Protein AF-A0A955TU08-F1 (afdb_monomer_lite)

Sequence (115 aa):
MTKARTAFPHQACVYVQADKHGRPVRVGKASKGLDQRYHGGNGYAMDAAMHESGNLLFIAPVEEALCKAVEDELIWQGRRILTYNNQGKREPPLQRVEIAHSGETPLLSDFDVRV

Structure (mmCIF, N/CA/C/O backbone):
data_AF-A0A955TU08-F1
#
_entry.id   AF-A0A955TU08-F1
#
loop_
_atom_site.group_PDB
_atom_site.id
_atom_site.type_symbol
_atom_site.label_atom_id
_atom_site.label_alt_id
_atom_site.label_comp_id
_atom_site.label_asym_id
_atom_site.label_entity_id
_atom_site.label_seq_id
_atom_site.pdbx_PDB_ins_code
_atom_site.Cartn_x
_atom_site.Cartn_y
_atom_site.Cartn_z
_atom_site.occupancy
_atom_site.B_iso_or_equiv
_atom_site.auth_seq_id
_atom_site.auth_comp_id
_atom_site.auth_asym_id
_atom_site.auth_atom_id
_atom_site.pdbx_PDB_model_num
ATOM 1 N N . MET A 1 1 ? 2.958 3.467 -11.064 1.00 63.09 1 MET A N 1
ATOM 2 C CA . MET A 1 1 ? 1.637 3.760 -10.458 1.00 63.09 1 MET A CA 1
ATOM 3 C C . MET A 1 1 ? 0.599 4.214 -11.500 1.00 63.09 1 MET A C 1
ATOM 5 O O . MET A 1 1 ? -0.588 4.009 -11.284 1.00 63.09 1 MET A O 1
ATOM 9 N N . THR A 1 2 ? 1.004 4.682 -12.686 1.00 66.62 2 THR A N 1
ATOM 10 C CA . THR A 1 2 ? 0.096 5.108 -13.778 1.00 66.62 2 THR A CA 1
ATOM 11 C C . THR A 1 2 ? -0.940 4.062 -14.239 1.00 66.62 2 THR A C 1
ATOM 13 O O . THR A 1 2 ? -2.115 4.397 -14.333 1.00 66.62 2 THR A O 1
ATOM 16 N N . LYS A 1 3 ? -0.563 2.790 -14.472 1.00 70.25 3 LYS A N 1
ATOM 17 C CA . LYS A 1 3 ? -1.534 1.719 -14.819 1.00 70.25 3 LYS A CA 1
ATOM 18 C C . LYS A 1 3 ? -2.513 1.424 -13.675 1.00 70.25 3 LYS A C 1
ATOM 20 O O . LYS A 1 3 ? -3.703 1.241 -13.898 1.00 70.25 3 LYS A O 1
ATOM 25 N N . ALA A 1 4 ? -2.002 1.425 -12.446 1.00 71.31 4 ALA A N 1
ATOM 26 C CA . ALA A 1 4 ? -2.795 1.259 -11.234 1.00 71.31 4 ALA A CA 1
ATOM 27 C C . ALA A 1 4 ? -3.806 2.398 -11.039 1.00 71.31 4 ALA A C 1
ATOM 29 O O . ALA A 1 4 ? -4.942 2.137 -10.660 1.00 71.31 4 ALA A O 1
ATOM 30 N N . ARG A 1 5 ? -3.427 3.644 -11.353 1.00 72.56 5 ARG A N 1
ATOM 31 C CA . ARG A 1 5 ? -4.332 4.801 -11.329 1.00 72.56 5 ARG A CA 1
ATOM 32 C C . ARG A 1 5 ? -5.536 4.595 -12.243 1.00 72.56 5 ARG A C 1
ATOM 34 O O . ARG A 1 5 ? -6.647 4.893 -11.841 1.00 72.56 5 ARG A O 1
ATOM 41 N N . THR A 1 6 ? -5.329 4.051 -13.441 1.00 75.31 6 THR A N 1
ATOM 42 C CA . THR A 1 6 ? -6.430 3.759 -14.371 1.00 75.31 6 THR A CA 1
ATOM 43 C C . THR A 1 6 ? -7.374 2.678 -13.840 1.00 75.31 6 THR A C 1
ATOM 45 O O . THR A 1 6 ? -8.571 2.751 -14.092 1.00 75.31 6 THR A O 1
ATOM 48 N N . ALA A 1 7 ? -6.856 1.694 -13.100 1.00 76.25 7 ALA A N 1
ATOM 49 C CA . ALA A 1 7 ? -7.663 0.621 -12.519 1.00 76.25 7 ALA A CA 1
ATOM 50 C C . ALA A 1 7 ? -8.381 1.034 -11.218 1.00 76.25 7 ALA A C 1
ATOM 52 O O . ALA A 1 7 ? -9.492 0.581 -10.970 1.00 76.25 7 ALA A O 1
ATOM 53 N N . PHE A 1 8 ? -7.777 1.917 -10.413 1.00 77.69 8 PHE A N 1
ATOM 54 C CA . PHE A 1 8 ? -8.303 2.368 -9.116 1.00 77.69 8 PHE A CA 1
ATOM 55 C C . PHE A 1 8 ? -8.352 3.908 -8.995 1.00 77.69 8 PHE A C 1
ATOM 57 O O . PHE A 1 8 ? -7.791 4.469 -8.044 1.00 77.69 8 PHE A O 1
ATOM 64 N N . PRO A 1 9 ? -9.003 4.631 -9.927 1.00 81.75 9 PRO A N 1
ATOM 65 C CA . PRO A 1 9 ? -8.981 6.097 -9.931 1.00 81.75 9 PRO A CA 1
ATOM 66 C C . PRO A 1 9 ? -9.712 6.673 -8.712 1.00 81.75 9 PRO A C 1
ATOM 68 O O . PRO A 1 9 ? -9.181 7.531 -8.004 1.00 81.75 9 PRO A O 1
ATOM 71 N N . HIS A 1 10 ? -10.894 6.124 -8.412 1.00 87.38 10 HIS A N 1
ATOM 72 C CA . HIS A 1 10 ? -11.793 6.566 -7.335 1.00 87.38 10 HIS A CA 1
ATOM 73 C C . HIS A 1 10 ? -12.131 5.453 -6.334 1.00 87.38 10 HIS A C 1
ATOM 75 O O . HIS A 1 10 ? -12.960 5.638 -5.448 1.00 87.38 10 HIS A O 1
ATOM 81 N N . GLN A 1 11 ? -11.510 4.282 -6.477 1.00 89.94 11 GLN A N 1
ATOM 82 C CA . GLN A 1 11 ? -11.768 3.142 -5.609 1.00 89.94 11 GLN A CA 1
ATOM 83 C C . GLN A 1 11 ? -10.829 3.159 -4.407 1.00 89.94 11 GLN A C 1
ATOM 85 O O . GLN A 1 11 ? -9.610 3.190 -4.566 1.00 89.94 11 GLN A O 1
ATOM 90 N N . ALA A 1 12 ? -11.406 3.096 -3.210 1.00 91.38 12 ALA A N 1
ATOM 91 C CA . ALA A 1 12 ? -10.657 2.965 -1.974 1.00 91.38 12 ALA A CA 1
ATOM 92 C C . ALA A 1 12 ? -9.752 1.719 -2.002 1.00 91.38 12 ALA A C 1
ATOM 94 O O . ALA A 1 12 ? -10.181 0.616 -2.354 1.00 91.38 12 ALA A O 1
ATOM 95 N N . CYS A 1 13 ? -8.474 1.902 -1.674 1.00 91.38 13 CYS A N 1
ATOM 96 C CA . CYS A 1 13 ? -7.499 0.820 -1.740 1.00 91.38 13 CYS A CA 1
ATOM 97 C C . CYS A 1 13 ? -6.350 0.995 -0.746 1.00 91.38 13 CYS A C 1
ATOM 99 O O . CYS A 1 13 ? -6.018 2.104 -0.308 1.00 91.38 13 CYS A O 1
ATOM 101 N N . VAL A 1 14 ? -5.694 -0.122 -0.446 1.00 92.00 14 VAL A N 1
ATOM 102 C CA . VAL A 1 14 ? -4.383 -0.172 0.205 1.00 92.00 14 VAL A CA 1
ATOM 103 C C . VAL A 1 14 ? -3.378 -0.703 -0.808 1.00 92.00 14 VAL A C 1
ATOM 105 O O . VAL A 1 14 ? -3.714 -1.505 -1.677 1.00 92.00 14 VAL A O 1
ATOM 108 N N . TYR A 1 15 ? -2.146 -0.219 -0.736 1.00 90.31 15 TYR A N 1
ATOM 109 C CA . TYR A 1 15 ? -1.082 -0.620 -1.633 1.00 90.31 15 TYR A CA 1
ATOM 110 C C . TYR A 1 15 ? 0.225 -0.869 -0.890 1.00 90.31 15 TYR A C 1
ATOM 112 O O . TYR A 1 15 ? 0.551 -0.198 0.092 1.00 90.31 15 TYR A O 1
ATOM 120 N N . VAL A 1 16 ? 0.994 -1.821 -1.404 1.00 89.94 16 VAL A N 1
ATOM 121 C CA . VAL A 1 16 ? 2.339 -2.154 -0.948 1.00 89.94 16 VAL A CA 1
ATOM 122 C C . VAL A 1 16 ? 3.305 -1.838 -2.077 1.00 89.94 16 VAL A C 1
ATOM 124 O O . VAL A 1 16 ? 3.232 -2.415 -3.160 1.00 89.94 16 VAL A O 1
ATOM 127 N N . GLN A 1 17 ? 4.215 -0.908 -1.817 1.00 89.56 17 GLN A N 1
ATOM 128 C CA . GLN A 1 17 ? 5.383 -0.699 -2.654 1.00 89.56 17 GLN A CA 1
ATOM 129 C C . GLN A 1 17 ? 6.452 -1.699 -2.228 1.00 89.56 17 GLN A C 1
ATOM 131 O O . GLN A 1 17 ? 6.799 -1.775 -1.045 1.00 89.56 17 GLN A O 1
ATOM 136 N N . ALA A 1 18 ? 6.989 -2.424 -3.197 1.00 88.38 18 ALA A N 1
ATOM 137 C CA . ALA A 1 18 ? 8.061 -3.378 -3.000 1.00 88.38 18 ALA A CA 1
ATOM 138 C C . ALA A 1 18 ? 9.252 -3.056 -3.908 1.00 88.38 18 ALA A C 1
ATOM 140 O O . ALA A 1 18 ? 9.113 -2.353 -4.913 1.00 88.38 18 ALA A O 1
ATOM 141 N N . ASP A 1 19 ? 10.429 -3.553 -3.546 1.00 88.06 19 ASP A N 1
ATOM 142 C CA . ASP A 1 19 ? 11.600 -3.480 -4.413 1.00 88.06 19 ASP A CA 1
ATOM 143 C C . ASP A 1 19 ? 11.456 -4.412 -5.633 1.00 88.06 19 ASP A C 1
ATOM 145 O O . ASP A 1 19 ? 10.480 -5.156 -5.773 1.00 88.06 19 ASP A O 1
ATOM 149 N N . LYS A 1 20 ? 12.449 -4.394 -6.526 1.00 87.56 20 LYS A N 1
ATOM 150 C CA . LYS A 1 20 ? 12.506 -5.285 -7.700 1.00 87.56 20 LYS A CA 1
ATOM 151 C C . LYS A 1 20 ? 12.536 -6.786 -7.378 1.00 87.56 20 LYS A C 1
ATOM 153 O O . LYS A 1 20 ? 12.371 -7.603 -8.277 1.00 87.56 20 LYS A O 1
ATOM 158 N N . HIS A 1 21 ? 12.780 -7.155 -6.122 1.00 86.69 21 HIS A N 1
ATOM 159 C CA . HIS A 1 21 ? 12.769 -8.532 -5.633 1.00 86.69 21 HIS A CA 1
ATOM 160 C C . HIS A 1 21 ? 11.457 -8.882 -4.917 1.00 86.69 21 HIS A C 1
ATOM 162 O O . HIS A 1 21 ? 11.340 -9.973 -4.364 1.00 86.69 21 HIS A O 1
ATOM 168 N N . GLY A 1 22 ? 10.472 -7.978 -4.912 1.00 84.94 22 GLY A N 1
ATOM 169 C CA . GLY A 1 22 ? 9.186 -8.188 -4.255 1.00 84.94 22 GLY A CA 1
ATOM 170 C C . GLY A 1 22 ? 9.219 -8.005 -2.739 1.00 84.94 22 GLY A C 1
ATOM 171 O O . GLY A 1 22 ? 8.245 -8.368 -2.079 1.00 84.94 22 GLY A O 1
ATOM 172 N N . ARG A 1 23 ? 10.290 -7.430 -2.173 1.00 87.75 23 ARG A N 1
ATOM 173 C CA . ARG A 1 23 ? 10.377 -7.147 -0.734 1.00 87.75 23 ARG A CA 1
ATOM 174 C C . ARG A 1 23 ? 9.621 -5.865 -0.393 1.00 87.75 23 ARG A C 1
ATOM 176 O O . ARG A 1 23 ? 9.925 -4.825 -0.982 1.00 87.75 23 ARG A O 1
ATOM 183 N N . PRO A 1 24 ? 8.665 -5.897 0.550 1.00 89.56 24 PRO A N 1
ATOM 184 C CA . PRO A 1 24 ? 7.918 -4.713 0.959 1.00 89.56 24 PRO A CA 1
ATOM 185 C C . PRO A 1 24 ? 8.830 -3.607 1.495 1.00 89.56 24 PRO A C 1
ATOM 187 O O . PRO A 1 24 ? 9.624 -3.823 2.404 1.00 89.56 24 PRO A O 1
ATOM 190 N N . VAL A 1 25 ? 8.663 -2.393 0.975 1.00 89.31 25 VAL A N 1
ATOM 191 C CA . VAL A 1 25 ? 9.420 -1.204 1.400 1.00 89.31 25 VAL A CA 1
ATOM 192 C C . VAL A 1 25 ? 8.509 -0.211 2.119 1.00 89.31 25 VAL A C 1
ATOM 194 O O . VAL A 1 25 ? 8.911 0.442 3.088 1.00 89.31 25 VAL A O 1
ATOM 197 N N . ARG A 1 26 ? 7.262 -0.092 1.647 1.00 90.38 26 ARG A N 1
ATOM 198 C CA . ARG A 1 26 ? 6.262 0.838 2.170 1.00 90.38 26 ARG A CA 1
ATOM 199 C C . ARG A 1 26 ? 4.854 0.297 1.952 1.00 90.38 26 ARG A C 1
ATOM 201 O O . ARG A 1 26 ? 4.548 -0.260 0.907 1.00 90.38 26 ARG A O 1
ATOM 208 N N . VAL A 1 27 ? 3.981 0.584 2.906 1.00 90.88 27 VAL A N 1
ATOM 209 C CA . VAL A 1 27 ? 2.525 0.437 2.791 1.00 90.88 27 VAL A CA 1
ATOM 210 C C . VAL A 1 27 ? 1.905 1.834 2.723 1.00 90.88 27 VAL A C 1
ATOM 212 O O . VAL A 1 27 ? 2.375 2.776 3.371 1.00 90.88 27 VAL A O 1
ATOM 215 N N . GLY A 1 28 ? 0.878 1.997 1.905 1.00 90.38 28 GLY A N 1
ATOM 216 C CA . GLY A 1 28 ? 0.105 3.225 1.831 1.00 90.38 28 GLY A CA 1
ATOM 217 C C . GLY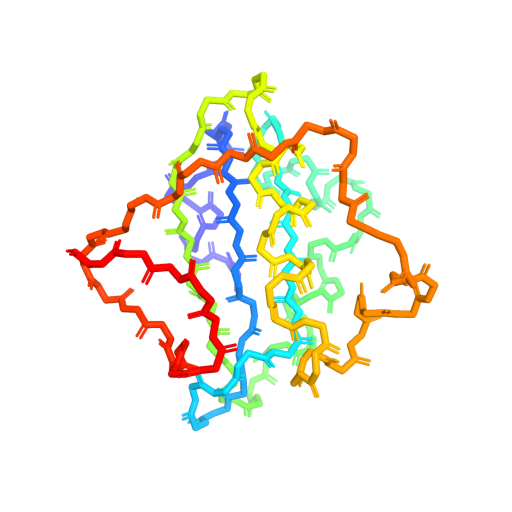 A 1 28 ? -1.365 2.935 1.583 1.00 90.38 28 GLY A C 1
ATOM 218 O O . GLY A 1 28 ? -1.712 1.901 1.024 1.00 90.38 28 GLY A O 1
ATOM 219 N N . LYS A 1 29 ? -2.232 3.877 1.941 1.00 91.62 29 LYS A N 1
ATOM 220 C CA . LYS A 1 29 ? -3.643 3.855 1.544 1.00 91.62 29 LYS A CA 1
ATOM 221 C C . LYS A 1 29 ? -4.027 5.007 0.627 1.00 91.62 29 LYS A C 1
ATOM 223 O O . LYS A 1 29 ? -3.412 6.077 0.625 1.00 91.62 29 LYS A O 1
ATOM 228 N N . ALA A 1 30 ? -5.115 4.797 -0.098 1.00 90.81 30 ALA A N 1
ATOM 229 C CA . ALA A 1 30 ? -5.829 5.812 -0.849 1.00 90.81 30 ALA A CA 1
ATOM 230 C C . ALA A 1 30 ? -7.332 5.648 -0.593 1.00 90.81 30 ALA A C 1
ATOM 232 O O . ALA A 1 30 ? -8.035 4.976 -1.336 1.00 90.81 30 ALA A O 1
ATOM 233 N N . SER A 1 31 ? -7.817 6.260 0.492 1.00 89.56 31 SER A N 1
ATOM 234 C CA . SER A 1 31 ? -9.207 6.117 0.958 1.00 89.56 31 SER A CA 1
ATOM 235 C C . SER A 1 31 ? -10.257 6.604 -0.048 1.00 89.56 31 SER A C 1
ATOM 237 O O . SER A 1 31 ? -11.377 6.127 -0.005 1.00 89.56 31 SER A O 1
ATOM 239 N N . LYS A 1 32 ? -9.897 7.507 -0.970 1.00 87.38 32 LYS A N 1
ATOM 240 C CA . LYS A 1 32 ? -10.789 8.020 -2.028 1.00 87.38 32 LYS A CA 1
ATOM 241 C C . LYS A 1 32 ? -10.309 7.662 -3.441 1.00 87.38 32 LYS A C 1
ATOM 243 O O . LYS A 1 32 ? -10.642 8.348 -4.403 1.00 87.38 32 LYS A O 1
ATOM 248 N N . GLY A 1 33 ? -9.463 6.638 -3.556 1.00 85.75 33 GLY A N 1
ATOM 249 C CA . GLY A 1 33 ? -8.806 6.269 -4.808 1.00 85.75 33 GLY A CA 1
ATOM 250 C C . GLY A 1 33 ? -7.514 7.020 -5.102 1.00 85.75 33 GLY A C 1
ATOM 251 O O . GLY A 1 33 ? -7.130 7.985 -4.427 1.00 85.75 33 GLY A O 1
ATOM 252 N N . LEU A 1 34 ? -6.783 6.501 -6.088 1.00 84.69 34 LEU A N 1
ATOM 253 C CA . LEU A 1 34 ? -5.413 6.915 -6.374 1.00 84.69 34 LEU A CA 1
ATOM 254 C C . LEU A 1 34 ? -5.329 8.312 -6.986 1.00 84.69 34 LEU A C 1
ATOM 256 O O . LEU A 1 34 ? -4.322 8.981 -6.758 1.00 84.69 34 LEU A O 1
ATOM 260 N N . ASP A 1 35 ? -6.364 8.799 -7.675 1.00 83.94 35 ASP A N 1
ATOM 261 C CA . ASP A 1 35 ? -6.354 10.138 -8.284 1.00 83.94 35 ASP A CA 1
ATOM 262 C C . ASP A 1 35 ? -6.117 11.237 -7.247 1.00 83.94 35 ASP A C 1
ATOM 264 O O . ASP A 1 35 ? -5.331 12.164 -7.468 1.00 83.94 35 ASP A O 1
ATOM 268 N N . GLN A 1 36 ? -6.687 11.084 -6.049 1.00 79.69 36 GLN A N 1
ATOM 269 C CA . GLN A 1 36 ? -6.489 12.043 -4.965 1.00 79.69 36 GLN A CA 1
ATOM 270 C C . GLN A 1 36 ? -5.012 12.173 -4.558 1.00 79.69 36 GLN A C 1
ATOM 272 O O . GLN A 1 36 ? -4.566 13.248 -4.152 1.00 79.69 36 GLN A O 1
ATOM 277 N N . ARG A 1 37 ? -4.215 11.104 -4.698 1.00 76.44 37 ARG A N 1
ATOM 278 C CA . ARG A 1 37 ? -2.776 11.138 -4.395 1.00 76.44 37 ARG A CA 1
ATOM 279 C C . ARG A 1 37 ? -2.002 11.965 -5.422 1.00 76.44 37 ARG A C 1
ATOM 281 O O . ARG A 1 37 ? -0.982 12.546 -5.056 1.00 76.44 37 ARG A O 1
ATOM 288 N N . TYR A 1 38 ? -2.477 12.063 -6.663 1.00 70.38 38 TYR A N 1
ATOM 289 C CA . TYR A 1 38 ? -1.845 12.866 -7.716 1.00 70.38 38 TYR A CA 1
ATOM 290 C C . TYR A 1 38 ? -2.176 14.355 -7.606 1.00 70.38 38 TYR A C 1
ATOM 292 O O . TYR A 1 38 ? -1.305 15.175 -7.887 1.00 70.38 38 TYR A O 1
ATOM 300 N N . HIS A 1 39 ? -3.366 14.721 -7.120 1.00 75.19 39 HIS A N 1
ATOM 301 C CA . HIS A 1 39 ? -3.730 16.130 -6.906 1.00 75.19 39 HIS A CA 1
ATOM 302 C C . HIS A 1 39 ? -2.829 16.847 -5.888 1.00 75.19 39 HIS A C 1
ATOM 304 O O . HIS A 1 39 ? -2.593 18.042 -6.014 1.00 75.19 39 HIS A O 1
ATOM 310 N N . GLY A 1 40 ? -2.286 16.119 -4.908 1.00 64.50 40 GLY A N 1
ATOM 311 C CA . GLY A 1 40 ? -1.326 16.650 -3.933 1.00 64.50 40 GLY A CA 1
ATOM 312 C C . GLY A 1 40 ? 0.149 16.450 -4.302 1.00 64.50 40 GLY A C 1
ATOM 313 O O . GLY A 1 40 ? 1.000 16.593 -3.432 1.00 64.50 40 GLY A O 1
ATOM 314 N N . GLY A 1 41 ? 0.473 16.018 -5.527 1.00 64.25 41 GLY A N 1
ATOM 315 C CA . GLY A 1 41 ? 1.856 15.782 -5.980 1.00 64.25 41 GLY A CA 1
ATOM 316 C C . GLY A 1 41 ? 2.504 14.471 -5.504 1.00 64.25 41 GLY A C 1
ATOM 317 O O . GLY A 1 41 ? 3.420 13.967 -6.151 1.00 64.25 41 GLY A O 1
ATOM 318 N N . ASN A 1 42 ? 1.996 13.852 -4.434 1.00 68.50 42 ASN A N 1
ATOM 319 C CA . ASN A 1 42 ? 2.538 12.606 -3.873 1.00 68.50 42 ASN A CA 1
ATOM 320 C C . ASN A 1 42 ? 2.503 11.419 -4.853 1.00 68.50 42 ASN A C 1
ATOM 322 O O . ASN A 1 42 ? 3.417 10.599 -4.851 1.00 68.50 42 ASN A O 1
ATOM 326 N N . GLY A 1 43 ? 1.471 11.325 -5.695 1.00 71.06 43 GLY A N 1
ATOM 327 C CA . GLY A 1 43 ? 1.370 10.302 -6.742 1.00 71.06 43 GLY A CA 1
ATOM 328 C C . GLY A 1 43 ? 2.437 10.467 -7.827 1.00 71.06 43 GLY A C 1
ATOM 329 O O . GLY A 1 43 ? 3.043 9.484 -8.243 1.00 71.06 43 GLY A O 1
ATOM 330 N N . TYR A 1 44 ? 2.742 11.710 -8.218 1.00 71.25 44 TYR A N 1
ATOM 331 C CA . TYR A 1 44 ? 3.803 12.003 -9.187 1.00 71.25 44 TYR A CA 1
ATOM 332 C C . TYR A 1 44 ? 5.194 11.701 -8.624 1.00 71.25 44 TYR A C 1
ATOM 334 O O . TYR A 1 44 ? 6.014 11.105 -9.316 1.00 71.25 44 TYR A O 1
ATOM 342 N N . ALA A 1 45 ? 5.446 12.038 -7.357 1.00 70.12 45 ALA A N 1
ATOM 343 C CA . ALA A 1 45 ? 6.699 11.691 -6.688 1.00 70.12 45 ALA A CA 1
ATOM 344 C C . ALA A 1 45 ? 6.897 10.167 -6.583 1.00 70.12 45 ALA A C 1
ATOM 346 O O . ALA A 1 45 ? 8.010 9.673 -6.755 1.00 70.12 45 ALA A O 1
ATOM 347 N N . MET A 1 46 ? 5.818 9.411 -6.346 1.00 70.75 46 MET A N 1
ATOM 348 C CA . MET A 1 46 ? 5.857 7.946 -6.359 1.00 70.75 46 MET A CA 1
ATOM 349 C C . MET A 1 46 ? 6.139 7.392 -7.755 1.00 70.75 46 MET A C 1
ATOM 351 O O . MET A 1 46 ? 7.005 6.533 -7.884 1.00 70.75 46 MET A O 1
ATOM 355 N N . ASP A 1 47 ? 5.467 7.889 -8.797 1.00 73.88 47 ASP A N 1
ATOM 356 C CA . ASP A 1 47 ? 5.753 7.475 -10.177 1.00 73.88 47 ASP A CA 1
ATOM 357 C C . ASP A 1 47 ? 7.208 7.762 -10.566 1.00 73.88 47 ASP A C 1
ATOM 359 O O . ASP A 1 47 ? 7.855 6.894 -11.142 1.00 73.88 47 ASP A O 1
ATOM 363 N N . ALA A 1 48 ? 7.750 8.922 -10.187 1.00 70.44 48 ALA A N 1
ATOM 364 C CA . ALA A 1 48 ? 9.148 9.264 -10.435 1.00 70.44 48 ALA A CA 1
ATOM 365 C C . ALA A 1 48 ? 10.116 8.312 -9.711 1.00 70.44 48 ALA A C 1
ATOM 367 O O . ALA A 1 48 ? 11.052 7.810 -10.322 1.00 70.44 48 ALA A O 1
ATOM 368 N N . ALA A 1 49 ? 9.866 7.997 -8.436 1.00 67.75 49 ALA A N 1
ATOM 369 C CA . ALA A 1 49 ? 10.675 7.036 -7.678 1.00 67.75 49 ALA A CA 1
ATOM 370 C C . ALA A 1 49 ? 10.550 5.586 -8.200 1.00 67.75 49 ALA A C 1
ATOM 372 O O . ALA A 1 49 ? 11.423 4.745 -7.973 1.00 67.75 49 ALA A O 1
ATOM 373 N N . MET A 1 50 ? 9.450 5.267 -8.885 1.00 75.81 50 MET A N 1
ATOM 374 C CA . MET A 1 50 ? 9.216 3.963 -9.507 1.00 75.81 50 MET A CA 1
ATOM 375 C C . MET A 1 50 ? 9.743 3.863 -10.944 1.00 75.81 50 MET A C 1
ATOM 377 O O . MET A 1 50 ? 9.910 2.751 -11.443 1.00 75.81 50 MET A O 1
ATOM 381 N N . HIS A 1 51 ? 9.978 4.983 -11.627 1.00 77.56 51 HIS A N 1
ATOM 382 C CA . HIS A 1 51 ? 10.398 4.982 -13.022 1.00 77.56 51 HIS A CA 1
ATOM 383 C C . HIS A 1 51 ? 11.780 4.331 -13.163 1.00 77.56 51 HIS A C 1
ATOM 385 O O . HIS A 1 51 ? 12.715 4.705 -12.462 1.00 77.56 51 HIS A O 1
ATOM 391 N 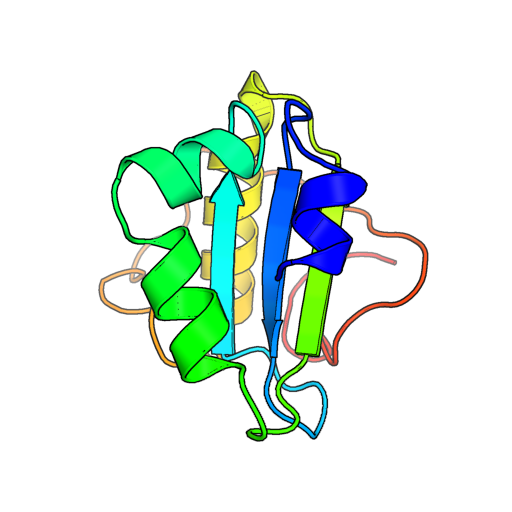N . GLU A 1 52 ? 11.874 3.306 -14.016 1.00 76.12 52 GLU A N 1
ATOM 392 C CA . GLU A 1 52 ? 13.096 2.529 -14.304 1.00 76.12 52 GLU A CA 1
ATOM 393 C C . GLU A 1 52 ? 13.780 1.843 -13.101 1.00 76.12 52 GLU A C 1
ATOM 395 O O . GLU A 1 52 ? 14.793 1.169 -13.269 1.00 76.12 52 GLU A O 1
ATOM 400 N N . SER A 1 53 ? 13.213 1.912 -11.892 1.00 77.56 53 SER A N 1
ATOM 401 C CA . SER A 1 53 ? 13.800 1.275 -10.703 1.00 77.56 53 SER A CA 1
ATOM 402 C C . SER A 1 53 ? 13.520 -0.228 -10.603 1.00 77.56 53 SER A C 1
ATOM 404 O O . SER A 1 53 ? 14.152 -0.927 -9.811 1.00 77.56 53 SER A O 1
ATOM 406 N N . GLY A 1 54 ? 12.564 -0.739 -11.389 1.00 80.81 54 GLY A N 1
ATOM 40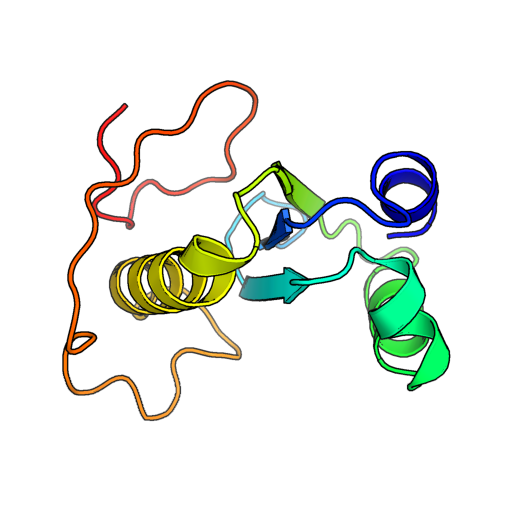7 C CA . GLY A 1 54 ? 12.083 -2.123 -11.306 1.00 80.81 54 GLY A CA 1
ATOM 408 C C . GLY A 1 54 ? 11.228 -2.406 -10.066 1.00 80.81 54 GLY A C 1
ATOM 409 O O . GLY A 1 54 ? 10.824 -3.545 -9.858 1.00 80.81 54 GLY A O 1
ATOM 410 N N . ASN A 1 55 ? 10.942 -1.387 -9.252 1.00 84.62 55 ASN A N 1
ATOM 411 C CA . ASN A 1 55 ? 10.112 -1.511 -8.060 1.00 84.62 55 ASN A CA 1
ATOM 412 C C . ASN A 1 55 ? 8.673 -1.901 -8.418 1.00 84.62 55 ASN A C 1
ATOM 414 O O . ASN A 1 55 ? 8.106 -1.447 -9.416 1.00 84.62 55 ASN A O 1
ATOM 418 N N . LEU A 1 56 ? 8.067 -2.709 -7.555 1.00 85.50 56 LEU A N 1
ATOM 419 C CA . LEU A 1 56 ? 6.734 -3.268 -7.743 1.00 85.50 56 LEU A CA 1
ATOM 420 C C . LEU A 1 56 ? 5.700 -2.510 -6.904 1.00 85.50 56 LEU A C 1
ATOM 422 O O . LEU A 1 56 ? 6.015 -1.913 -5.871 1.00 85.50 56 LEU A O 1
ATOM 426 N N . LEU A 1 57 ? 4.446 -2.536 -7.353 1.00 85.62 57 LEU A N 1
ATOM 427 C CA . LEU A 1 57 ? 3.315 -1.960 -6.632 1.00 85.62 57 LEU A CA 1
ATOM 428 C C . LEU A 1 57 ? 2.148 -2.941 -6.653 1.00 85.62 57 LEU A C 1
ATOM 430 O O . LEU A 1 57 ? 1.558 -3.183 -7.703 1.00 85.62 57 LEU A O 1
ATOM 434 N N . PHE A 1 58 ? 1.814 -3.456 -5.478 1.00 87.62 58 PHE A N 1
ATOM 435 C CA . PHE A 1 58 ? 0.680 -4.343 -5.251 1.00 87.62 58 PHE A CA 1
ATOM 436 C C . PHE A 1 58 ? -0.463 -3.523 -4.674 1.00 87.62 58 PHE A C 1
ATOM 438 O O . PHE A 1 58 ? -0.234 -2.715 -3.775 1.00 87.62 58 PHE A O 1
ATOM 445 N N . ILE A 1 59 ? -1.678 -3.695 -5.189 1.00 88.62 59 ILE A N 1
ATOM 446 C CA . ILE A 1 59 ? -2.843 -2.906 -4.779 1.00 88.62 59 ILE A CA 1
ATOM 447 C C . ILE A 1 59 ? -4.007 -3.843 -4.523 1.00 88.62 59 ILE A C 1
ATOM 449 O O . ILE A 1 59 ? -4.319 -4.680 -5.365 1.00 88.62 59 ILE A O 1
ATOM 453 N N . ALA A 1 60 ? -4.655 -3.657 -3.380 1.00 90.12 60 ALA A N 1
ATOM 454 C CA . ALA A 1 60 ? -5.864 -4.366 -3.013 1.00 90.12 60 ALA A CA 1
ATOM 455 C C . ALA A 1 60 ? -6.995 -3.356 -2.761 1.00 90.12 60 ALA A C 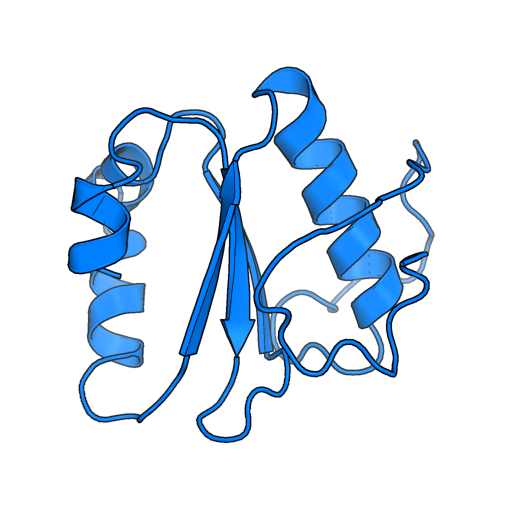1
ATOM 457 O O . ALA A 1 60 ? -6.791 -2.382 -2.021 1.00 90.12 60 ALA A O 1
ATOM 458 N N . PRO A 1 61 ? -8.184 -3.557 -3.356 1.00 90.94 61 PRO A N 1
ATOM 459 C CA . PRO A 1 61 ? -9.355 -2.773 -3.002 1.00 90.94 61 PRO A CA 1
ATOM 460 C C . PRO A 1 61 ? -9.755 -3.068 -1.554 1.00 90.94 61 PRO A C 1
ATOM 462 O O . PRO A 1 61 ? -9.725 -4.213 -1.109 1.00 90.94 61 PRO A O 1
ATOM 465 N N . VAL A 1 62 ? -10.120 -2.026 -0.814 1.00 90.31 62 VAL A N 1
ATOM 466 C CA . VAL A 1 62 ? -10.540 -2.110 0.591 1.00 90.31 62 VAL A CA 1
ATOM 467 C C . VAL A 1 62 ? -11.657 -1.097 0.792 1.00 90.31 62 VAL A C 1
ATOM 469 O O . VAL A 1 62 ? -11.594 -0.007 0.230 1.00 90.31 62 VAL A O 1
ATOM 472 N N . GLU A 1 63 ? -12.664 -1.417 1.601 1.00 90.94 63 GLU A N 1
ATOM 473 C CA . GLU A 1 63 ? -13.697 -0.443 1.966 1.00 90.94 63 GLU A CA 1
ATOM 474 C C . GLU A 1 63 ? -13.082 0.822 2.585 1.00 90.94 63 GLU A C 1
ATOM 476 O O . GLU A 1 63 ? -12.163 0.745 3.405 1.00 90.94 63 GLU A O 1
ATOM 481 N N . GLU A 1 64 ? -13.602 2.001 2.228 1.00 91.44 64 GLU A N 1
ATOM 482 C CA . GLU A 1 64 ? -13.027 3.294 2.637 1.00 91.44 64 GLU A CA 1
ATOM 483 C C . GLU A 1 64 ? -12.842 3.405 4.160 1.00 91.44 64 GLU A C 1
ATOM 485 O O . GLU A 1 64 ? -11.787 3.848 4.631 1.00 91.44 64 GLU A O 1
ATOM 490 N N . ALA A 1 65 ? -13.839 2.941 4.923 1.00 89.94 65 ALA A N 1
ATOM 491 C CA . ALA A 1 65 ? -13.828 2.943 6.384 1.00 89.94 65 ALA A CA 1
ATOM 492 C C . ALA A 1 65 ? -12.725 2.047 6.977 1.00 89.94 65 ALA A C 1
ATOM 494 O O . ALA A 1 65 ? -12.192 2.344 8.047 1.00 89.94 65 ALA A O 1
ATOM 495 N N . LEU A 1 66 ? -12.337 0.983 6.268 1.00 90.50 66 LEU A N 1
ATOM 496 C CA . LEU A 1 66 ? -11.350 0.003 6.719 1.00 90.50 66 LEU A CA 1
ATOM 497 C C . LEU A 1 66 ? -9.930 0.331 6.255 1.00 90.50 66 LEU A C 1
ATOM 499 O O . LEU A 1 66 ? -8.977 -0.149 6.864 1.00 90.50 66 LEU A O 1
ATOM 503 N N . CYS A 1 67 ? -9.748 1.187 5.241 1.00 91.00 67 CYS A N 1
ATOM 504 C CA . CYS A 1 67 ? -8.425 1.494 4.684 1.00 91.00 67 CYS A CA 1
ATOM 505 C C . CYS A 1 67 ? -7.391 1.889 5.746 1.00 91.00 67 CYS A C 1
ATOM 507 O O . CYS A 1 67 ? -6.229 1.515 5.631 1.00 91.00 67 CYS A O 1
ATOM 509 N N . LYS A 1 68 ? -7.790 2.668 6.763 1.00 90.50 68 LYS A N 1
ATOM 510 C CA . LYS A 1 68 ? -6.872 3.068 7.839 1.00 90.50 68 LYS A CA 1
ATOM 511 C C . LYS A 1 68 ? -6.506 1.889 8.740 1.00 90.50 68 LYS A C 1
ATOM 513 O O . LYS A 1 68 ? -5.327 1.714 9.018 1.00 90.50 68 LYS A O 1
ATOM 518 N N . ALA A 1 69 ? -7.490 1.102 9.171 1.00 90.56 69 ALA A N 1
ATOM 519 C CA . ALA A 1 69 ? -7.250 -0.055 10.029 1.00 90.56 69 ALA A CA 1
ATOM 520 C C . ALA A 1 69 ? -6.368 -1.098 9.324 1.00 90.56 69 ALA A C 1
ATOM 522 O O . ALA A 1 69 ? -5.402 -1.579 9.906 1.00 90.56 69 ALA A O 1
ATOM 523 N N . VAL A 1 70 ? -6.638 -1.367 8.042 1.00 91.00 70 VAL A N 1
ATOM 524 C CA . VAL A 1 70 ? -5.847 -2.289 7.215 1.00 91.00 70 VAL A CA 1
ATOM 525 C C . VAL A 1 70 ? -4.427 -1.763 6.985 1.00 91.00 70 VAL A C 1
ATOM 527 O O . VAL A 1 70 ? -3.471 -2.516 7.137 1.00 91.00 70 VAL A O 1
ATOM 530 N N . GLU A 1 71 ? -4.254 -0.475 6.659 1.00 92.62 71 GLU A N 1
ATOM 531 C CA . GLU A 1 71 ? -2.920 0.132 6.528 1.00 92.62 71 GLU A CA 1
ATOM 532 C C . GLU A 1 71 ? -2.132 0.039 7.840 1.00 92.62 71 GLU A C 1
ATOM 534 O O . GLU A 1 71 ? -0.981 -0.388 7.830 1.00 92.62 71 GLU A O 1
ATOM 539 N N . ASP A 1 72 ? -2.736 0.418 8.969 1.00 90.75 72 ASP A N 1
ATOM 540 C CA . ASP A 1 72 ? -2.062 0.394 10.267 1.00 90.75 72 ASP A CA 1
ATOM 541 C C . ASP A 1 72 ? -1.675 -1.028 10.694 1.00 90.75 72 ASP A C 1
ATOM 543 O O . ASP A 1 72 ? -0.564 -1.219 11.194 1.00 90.75 72 ASP A O 1
ATOM 547 N N . GLU A 1 73 ? -2.541 -2.018 10.464 1.00 91.00 73 GLU A N 1
ATOM 548 C CA . GLU A 1 73 ? -2.250 -3.425 10.752 1.00 91.00 73 GLU A CA 1
ATOM 549 C C . GLU A 1 73 ? -1.124 -3.959 9.857 1.00 91.00 73 G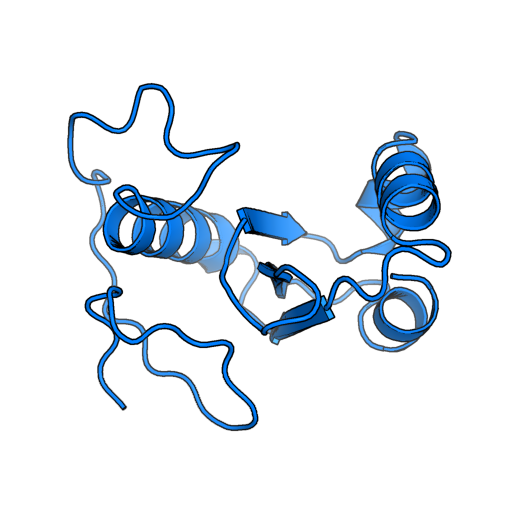LU A C 1
ATOM 551 O O . GLU A 1 73 ? -0.165 -4.522 10.376 1.00 91.00 73 GLU A O 1
ATOM 556 N N . LEU A 1 74 ? -1.158 -3.718 8.541 1.00 90.00 74 LEU A N 1
ATOM 557 C CA . LEU A 1 74 ? -0.083 -4.144 7.634 1.00 90.00 74 LEU A CA 1
ATOM 558 C C . LEU A 1 74 ? 1.253 -3.486 7.985 1.00 90.00 74 LEU A C 1
ATOM 560 O O . LEU A 1 74 ? 2.295 -4.138 7.967 1.00 90.00 74 LEU A O 1
ATOM 564 N N . ILE A 1 75 ? 1.244 -2.199 8.335 1.00 90.81 75 ILE A N 1
ATOM 565 C CA . ILE A 1 75 ? 2.456 -1.513 8.788 1.00 90.81 75 ILE A CA 1
ATOM 566 C C . ILE A 1 75 ? 2.977 -2.138 10.075 1.00 90.81 75 ILE A C 1
ATOM 568 O O . ILE A 1 75 ? 4.181 -2.347 10.209 1.00 90.81 75 ILE A O 1
ATOM 572 N N . TRP A 1 76 ? 2.091 -2.421 11.029 1.00 89.94 76 TRP A N 1
ATOM 573 C CA . TRP A 1 76 ? 2.468 -3.061 12.279 1.00 89.94 76 TRP A CA 1
ATOM 574 C C . TRP A 1 76 ? 3.064 -4.445 12.030 1.00 89.94 76 TRP A C 1
ATOM 576 O O . TRP A 1 76 ? 4.164 -4.719 12.502 1.00 89.94 76 TRP A O 1
ATOM 586 N N . GLN A 1 77 ? 2.408 -5.296 11.248 1.00 87.06 77 GLN A N 1
ATOM 587 C CA . GLN A 1 77 ? 2.906 -6.629 10.917 1.00 87.06 77 GLN A CA 1
ATOM 588 C C . GLN A 1 77 ? 4.268 -6.554 10.210 1.00 87.06 77 GLN A C 1
ATOM 590 O O . GLN A 1 77 ? 5.237 -7.143 10.684 1.00 87.06 77 GLN A O 1
ATOM 595 N N . GLY A 1 78 ? 4.389 -5.714 9.181 1.00 87.06 78 GLY A N 1
ATOM 596 C CA . GLY A 1 78 ? 5.612 -5.524 8.401 1.00 87.06 78 GLY A CA 1
ATOM 597 C C . GLY A 1 78 ? 6.686 -4.636 9.035 1.00 87.06 78 GLY A C 1
ATOM 598 O O . GLY A 1 78 ? 7.726 -4.413 8.418 1.00 87.06 78 GLY A O 1
ATOM 599 N N . ARG A 1 79 ? 6.490 -4.104 10.250 1.00 88.62 79 ARG A N 1
ATOM 600 C CA . ARG A 1 79 ? 7.358 -3.066 10.856 1.00 88.62 79 ARG A CA 1
ATOM 601 C C . ARG A 1 79 ? 8.846 -3.423 10.914 1.00 88.62 79 ARG A C 1
ATOM 603 O O . ARG A 1 79 ? 9.692 -2.533 10.948 1.00 88.62 79 ARG A O 1
ATOM 610 N N . ARG A 1 80 ? 9.168 -4.718 10.954 1.00 84.38 80 ARG A N 1
ATOM 611 C CA . ARG A 1 80 ? 10.548 -5.221 11.011 1.00 84.38 80 ARG A CA 1
ATOM 612 C C . ARG A 1 80 ? 11.269 -5.164 9.666 1.00 84.38 80 ARG A C 1
ATOM 614 O O . ARG A 1 80 ? 12.492 -5.127 9.662 1.00 84.38 80 ARG A O 1
ATOM 621 N N . ILE A 1 81 ? 10.526 -5.148 8.563 1.00 85.25 81 ILE A N 1
ATOM 622 C CA . ILE A 1 81 ? 11.077 -5.228 7.204 1.00 85.25 81 ILE A CA 1
ATOM 623 C C . ILE A 1 81 ? 10.793 -3.975 6.370 1.00 85.25 81 ILE A C 1
ATOM 625 O O . ILE A 1 81 ? 11.585 -3.622 5.500 1.00 85.25 81 ILE A O 1
ATOM 629 N N . LEU A 1 82 ? 9.709 -3.253 6.669 1.00 87.00 82 LEU A N 1
ATOM 630 C CA . LEU A 1 82 ? 9.381 -1.992 6.011 1.00 87.00 82 LEU A CA 1
ATOM 631 C C . LEU A 1 82 ? 10.446 -0.937 6.318 1.00 87.00 82 LEU A C 1
ATOM 633 O O . LEU A 1 82 ? 10.815 -0.731 7.469 1.00 87.00 82 LEU A O 1
ATOM 637 N N . THR A 1 83 ? 10.909 -0.228 5.291 1.00 85.19 83 THR A N 1
ATOM 638 C CA . THR A 1 83 ? 11.996 0.753 5.427 1.00 85.19 83 THR A CA 1
ATOM 639 C C . THR A 1 83 ? 11.486 2.155 5.764 1.00 85.19 83 THR A C 1
ATOM 641 O O . THR A 1 83 ? 12.159 2.894 6.478 1.00 85.19 83 THR A O 1
ATOM 644 N N . TYR A 1 84 ? 10.311 2.549 5.255 1.00 81.12 84 TYR A N 1
ATOM 645 C CA . TYR A 1 84 ? 9.896 3.962 5.286 1.00 81.12 84 TYR A CA 1
ATOM 646 C C . TYR A 1 84 ? 8.819 4.323 6.308 1.00 81.12 84 TYR A C 1
ATOM 648 O O . TYR A 1 84 ? 8.802 5.447 6.796 1.00 81.12 84 TYR A O 1
ATOM 656 N N . ASN A 1 85 ? 7.883 3.428 6.608 1.00 82.88 85 ASN A N 1
ATOM 657 C CA . ASN A 1 85 ? 6.701 3.747 7.420 1.00 82.88 85 ASN A CA 1
ATOM 658 C C . ASN A 1 85 ? 6.625 2.945 8.730 1.00 82.88 85 ASN A C 1
ATOM 660 O O . ASN A 1 85 ? 5.583 2.933 9.380 1.00 82.88 85 ASN A O 1
ATOM 664 N N . ASN A 1 86 ? 7.730 2.316 9.138 1.00 75.69 86 ASN A N 1
ATOM 665 C CA . ASN A 1 86 ? 7.852 1.628 10.423 1.00 75.69 86 ASN A CA 1
ATOM 666 C C . ASN A 1 86 ? 8.268 2.554 11.584 1.00 75.69 86 ASN A C 1
ATOM 668 O O . ASN A 1 86 ? 8.160 2.170 12.751 1.00 75.69 86 ASN A O 1
ATOM 672 N N . GLN A 1 87 ? 8.743 3.770 11.294 1.00 73.31 87 GLN A N 1
ATOM 673 C CA . GLN A 1 87 ? 9.218 4.699 12.317 1.00 73.31 87 GLN A CA 1
ATOM 674 C C . GLN A 1 87 ? 8.090 5.066 13.292 1.00 73.31 87 GLN A C 1
ATOM 676 O O . GLN A 1 87 ? 6.996 5.458 12.891 1.00 73.31 87 GLN A O 1
ATOM 681 N N . GLY A 1 88 ? 8.357 4.917 14.592 1.00 68.12 88 GLY A N 1
ATOM 682 C CA . GLY A 1 88 ? 7.394 5.221 15.657 1.00 68.12 88 GLY A CA 1
ATOM 683 C C . GLY A 1 88 ? 6.342 4.137 15.923 1.00 68.12 88 GLY A C 1
ATOM 684 O O . GLY A 1 88 ? 5.568 4.277 16.865 1.00 68.12 88 GLY A O 1
ATOM 685 N N . LYS A 1 89 ? 6.331 3.024 15.178 1.00 79.88 89 LYS A N 1
ATOM 686 C CA . LYS A 1 89 ? 5.394 1.901 15.379 1.00 79.88 89 LYS A CA 1
ATOM 687 C C . LYS A 1 89 ? 5.881 0.965 16.493 1.00 79.88 89 LYS A C 1
ATOM 689 O O . LYS A 1 89 ? 6.228 -0.188 16.252 1.00 79.88 89 LYS A O 1
ATOM 694 N N . ARG A 1 90 ? 5.973 1.505 17.714 1.00 76.25 90 ARG A N 1
ATOM 695 C CA . ARG A 1 90 ? 6.394 0.782 18.933 1.00 76.25 90 ARG A CA 1
ATOM 696 C C . ARG A 1 90 ? 5.247 0.031 19.603 1.00 76.25 90 ARG A C 1
ATOM 698 O O . ARG A 1 90 ? 5.485 -0.977 20.259 1.00 76.25 90 ARG A O 1
ATOM 705 N N . GLU A 1 91 ? 4.028 0.504 19.390 1.00 80.75 91 GLU A N 1
ATOM 706 C CA . GLU A 1 91 ? 2.801 -0.063 19.939 1.00 80.75 91 GLU A CA 1
ATOM 707 C C . GLU A 1 91 ? 1.898 -0.569 18.807 1.00 80.75 91 GLU A C 1
ATOM 709 O O . GLU A 1 91 ? 1.924 -0.000 17.705 1.00 80.75 91 GLU A O 1
ATOM 714 N N . PRO A 1 92 ? 1.120 -1.639 19.052 1.00 83.12 92 PRO A N 1
ATOM 715 C CA . PRO A 1 92 ? 0.153 -2.127 18.083 1.00 83.12 92 PRO A CA 1
ATOM 716 C C . PRO A 1 92 ? -0.955 -1.089 17.830 1.00 83.12 92 PRO A C 1
ATOM 718 O O . PRO A 1 92 ? -1.243 -0.266 18.701 1.00 83.12 92 PRO A O 1
ATOM 721 N N . PRO A 1 93 ? -1.621 -1.133 16.663 1.00 84.12 93 PRO A N 1
ATOM 722 C CA . PRO A 1 93 ? -2.799 -0.314 16.406 1.00 84.12 93 PRO A CA 1
ATOM 723 C C . PRO A 1 93 ? -3.894 -0.571 17.449 1.00 84.12 93 PRO A C 1
ATOM 725 O O . PRO A 1 93 ? -4.095 -1.709 17.874 1.00 84.12 93 PRO A O 1
ATOM 728 N N . LEU A 1 94 ? -4.638 0.480 17.814 1.00 81.56 94 LEU A N 1
ATOM 729 C CA . LEU A 1 94 ? -5.749 0.399 18.778 1.00 81.56 94 LEU A CA 1
ATOM 730 C C . LEU A 1 94 ? -6.827 -0.607 18.355 1.00 81.56 94 LEU A C 1
ATOM 732 O O . LEU A 1 94 ? -7.456 -1.242 19.195 1.00 81.56 94 LEU A O 1
ATOM 736 N N . GLN A 1 95 ? -7.027 -0.749 17.047 1.00 81.75 95 GLN A N 1
ATOM 737 C CA . GLN A 1 95 ? -7.927 -1.724 16.458 1.00 81.75 95 GLN A CA 1
ATOM 738 C C . GLN A 1 95 ? -7.099 -2.727 15.661 1.00 81.75 95 GLN A C 1
ATOM 740 O O . GLN A 1 95 ? -6.483 -2.365 14.660 1.00 81.75 95 GLN A O 1
ATOM 745 N N . ARG A 1 96 ? -7.097 -3.982 16.111 1.00 84.00 96 ARG A N 1
ATOM 746 C CA . ARG A 1 96 ? -6.536 -5.104 15.355 1.00 84.00 96 ARG A CA 1
ATOM 747 C C . ARG A 1 96 ? -7.595 -5.617 14.392 1.00 84.00 96 ARG A C 1
ATOM 749 O O . ARG A 1 96 ? -8.754 -5.767 14.778 1.00 84.00 96 ARG A O 1
ATOM 756 N N . VAL A 1 97 ? -7.197 -5.883 13.156 1.00 83.69 97 VAL A N 1
ATOM 757 C CA . VAL A 1 97 ? -8.061 -6.494 12.143 1.00 83.69 97 VAL A CA 1
ATOM 758 C C . VAL A 1 97 ? -7.392 -7.750 11.610 1.00 83.69 97 VAL A C 1
ATOM 760 O O . VAL A 1 97 ? -6.179 -7.776 11.418 1.00 83.69 97 VAL A O 1
ATOM 763 N N . GLU A 1 98 ? -8.174 -8.803 11.397 1.00 82.06 98 GLU A N 1
ATOM 764 C CA . GLU A 1 98 ? -7.687 -9.978 10.683 1.00 82.06 98 GLU A CA 1
ATOM 765 C C . GLU A 1 98 ? -7.731 -9.671 9.187 1.00 82.06 98 GLU A C 1
ATOM 767 O O . GLU A 1 98 ? -8.753 -9.226 8.661 1.00 82.06 98 GLU A O 1
ATOM 772 N N . ILE A 1 99 ? -6.595 -9.844 8.519 1.00 82.44 99 ILE A N 1
ATOM 773 C CA . ILE A 1 99 ? -6.459 -9.584 7.091 1.00 82.44 99 ILE A CA 1
ATOM 774 C C . ILE A 1 99 ? -6.303 -10.934 6.409 1.00 82.44 99 ILE A C 1
ATOM 776 O O . ILE A 1 99 ? -5.396 -11.694 6.741 1.00 82.44 99 ILE A O 1
ATOM 780 N N . ALA A 1 100 ? -7.186 -11.197 5.453 1.00 80.38 100 ALA A N 1
ATOM 781 C CA . ALA A 1 100 ? -7.030 -12.252 4.467 1.00 80.38 100 ALA A CA 1
ATOM 782 C C . ALA A 1 100 ? -6.757 -11.595 3.112 1.00 80.38 100 ALA A C 1
ATOM 784 O O . ALA A 1 100 ? -7.379 -10.587 2.765 1.00 80.38 100 ALA A O 1
ATOM 785 N N . HIS A 1 101 ? -5.822 -12.147 2.346 1.00 75.94 101 HIS A N 1
ATOM 786 C CA . HIS A 1 101 ? -5.490 -11.656 1.011 1.00 75.94 101 HIS A CA 1
ATOM 787 C C . HIS A 1 101 ? -5.618 -12.775 -0.022 1.00 75.94 101 HIS A C 1
ATOM 789 O O . HIS A 1 101 ? -5.383 -13.943 0.273 1.00 75.94 101 HIS A O 1
ATOM 795 N N . SER A 1 102 ? -5.938 -12.417 -1.262 1.00 76.75 102 SER A N 1
ATOM 796 C CA . SER A 1 102 ? -5.967 -13.352 -2.389 1.00 76.75 102 SER A CA 1
ATOM 797 C C . SER A 1 102 ? -5.313 -12.729 -3.622 1.00 76.75 102 SER A C 1
ATOM 799 O O . SER A 1 102 ? -5.257 -11.504 -3.746 1.00 76.75 102 SER A O 1
ATOM 801 N N . GLY A 1 103 ? -4.812 -13.575 -4.527 1.00 76.94 103 GLY A N 1
ATOM 802 C CA . GLY A 1 103 ? -4.110 -13.156 -5.744 1.00 76.94 103 GLY A CA 1
ATOM 803 C C . GLY A 1 103 ? -2.589 -13.097 -5.585 1.00 76.94 103 GLY A C 1
ATOM 804 O O . GLY A 1 103 ? -2.013 -13.799 -4.757 1.00 76.94 103 GLY A O 1
ATOM 805 N N . GLU A 1 104 ? -1.933 -12.282 -6.413 1.00 71.50 104 GLU A N 1
ATOM 806 C CA . GLU A 1 104 ? -0.487 -12.066 -6.327 1.00 71.50 104 GLU A CA 1
ATOM 807 C C . GLU A 1 104 ? -0.138 -11.245 -5.084 1.00 71.50 104 GLU A C 1
ATOM 809 O O . GLU A 1 104 ? -0.581 -10.107 -4.912 1.00 71.50 104 GLU A O 1
ATOM 814 N N . THR A 1 105 ? 0.695 -11.823 -4.226 1.00 67.50 105 THR A N 1
ATOM 815 C CA . THR A 1 105 ? 1.156 -11.193 -2.992 1.00 67.50 105 THR A CA 1
ATOM 816 C C . THR A 1 105 ? 2.639 -10.856 -3.099 1.00 67.50 105 THR A C 1
ATOM 818 O O . THR A 1 105 ? 3.406 -11.662 -3.637 1.00 67.50 105 THR A O 1
ATOM 821 N N . PRO A 1 106 ? 3.093 -9.717 -2.546 1.00 71.12 106 PRO A N 1
ATOM 822 C CA . PRO A 1 106 ? 4.521 -9.511 -2.336 1.00 71.12 106 PRO A CA 1
ATOM 823 C C . PRO A 1 106 ? 5.084 -10.592 -1.400 1.00 71.12 106 PRO A C 1
ATOM 825 O O . PRO A 1 106 ? 4.331 -11.357 -0.793 1.00 71.12 106 PRO A O 1
ATOM 828 N N . LEU A 1 107 ? 6.412 -10.646 -1.246 1.00 69.25 107 LEU A N 1
ATOM 829 C CA . LEU A 1 107 ? 7.045 -11.515 -0.251 1.00 69.25 107 LEU A CA 1
ATOM 830 C C . LEU A 1 107 ? 6.721 -10.987 1.153 1.00 69.25 107 LEU A C 1
ATOM 832 O O . LEU A 1 107 ? 7.470 -10.218 1.750 1.00 69.25 107 LEU A O 1
ATOM 836 N N . LEU A 1 108 ? 5.551 -11.386 1.646 1.00 64.19 108 LEU A N 1
ATOM 837 C CA . LEU A 1 108 ? 5.001 -11.071 2.958 1.00 64.19 108 LEU A CA 1
ATOM 838 C C . LEU A 1 108 ? 5.369 -12.140 3.991 1.00 64.19 108 LEU A C 1
ATOM 840 O O . LEU A 1 108 ? 4.725 -12.207 5.025 1.00 64.19 108 LEU A O 1
ATOM 844 N N . SER A 1 109 ? 6.384 -12.975 3.743 1.00 59.19 109 SER A N 1
ATOM 845 C CA . SER A 1 109 ? 6.770 -14.093 4.623 1.00 59.19 109 SER A CA 1
ATOM 846 C C . SER A 1 109 ? 7.060 -13.688 6.076 1.00 59.19 109 SER A C 1
ATOM 848 O O . SER A 1 109 ? 7.071 -14.547 6.950 1.00 59.19 109 SER A O 1
ATOM 850 N N . ASP A 1 110 ? 7.255 -12.391 6.329 1.00 59.00 110 ASP A N 1
ATOM 851 C CA . ASP A 1 110 ? 7.474 -11.811 7.656 1.00 59.00 110 ASP A CA 1
ATOM 852 C C . ASP A 1 110 ? 6.267 -11.010 8.200 1.00 59.00 110 ASP A C 1
ATOM 854 O O . ASP A 1 110 ? 6.384 -10.345 9.230 1.00 59.00 110 ASP A O 1
ATOM 858 N N . PHE A 1 111 ? 5.117 -11.025 7.516 1.00 62.44 111 PHE A N 1
ATOM 859 C CA . PHE A 1 111 ? 3.858 -10.449 7.996 1.00 62.44 111 PHE A CA 1
ATOM 860 C C . PHE A 1 111 ? 2.965 -11.554 8.590 1.00 62.44 111 PHE A C 1
ATOM 862 O O . PHE A 1 111 ? 2.844 -12.636 8.024 1.00 62.44 111 PHE A O 1
ATOM 869 N N . ASP A 1 112 ? 2.268 -11.253 9.690 1.00 57.59 112 ASP A N 1
ATOM 870 C CA . ASP A 1 112 ? 1.242 -12.119 10.304 1.00 57.59 112 ASP A CA 1
ATOM 871 C C . ASP A 1 112 ? -0.097 -12.058 9.521 1.00 57.59 112 ASP A C 1
ATOM 873 O O . ASP A 1 112 ? -1.155 -11.760 10.082 1.00 57.59 112 ASP A O 1
ATOM 877 N N . VAL A 1 113 ? -0.072 -12.296 8.204 1.00 57.34 113 VAL A N 1
ATOM 878 C CA . VAL A 1 113 ? -1.296 -12.385 7.384 1.00 57.34 113 VAL A CA 1
ATOM 879 C C . VAL A 1 113 ? -1.683 -13.850 7.216 1.00 57.34 113 VAL A C 1
ATOM 881 O O . VAL A 1 113 ? -0.838 -14.677 6.873 1.00 57.34 113 VAL A O 1
ATOM 884 N N . ARG A 1 114 ? -2.952 -14.197 7.461 1.00 49.12 114 ARG A N 1
ATOM 885 C CA . ARG A 1 114 ? -3.448 -15.557 7.209 1.00 49.12 114 ARG A CA 1
ATOM 886 C C . ARG A 1 114 ? -3.876 -15.675 5.744 1.00 49.12 114 ARG A C 1
ATOM 888 O O . ARG A 1 114 ? -4.616 -14.823 5.251 1.00 49.12 114 ARG A O 1
ATOM 895 N N . VAL A 1 115 ? -3.364 -16.708 5.072 1.00 49.12 115 VAL A N 1
ATOM 896 C CA . VAL A 1 115 ? -3.707 -17.097 3.690 1.00 49.12 115 VAL A CA 1
ATOM 897 C C . VAL A 1 115 ? -4.974 -17.937 3.687 1.00 49.12 115 VAL A C 1
ATOM 899 O O . VAL A 1 115 ? -5.072 -18.823 4.567 1.00 49.12 115 VAL A O 1
#

Radius of gyration: 13.45 Å; chains: 1; bounding box: 28×34×35 Å

pLDDT: mean 80.46, std 10.16, range [49.12, 92.62]

Foldseek 3Di:
DVVQCVVWVQFWKKKFKFALQLFTAAIDTDLRTDVVCVVVVNSVVVVVVVPPRNIDMDMDGDHSVCRVQVRQLQCLQCLVRHNPRNPPSPDHDPDHDADEDDD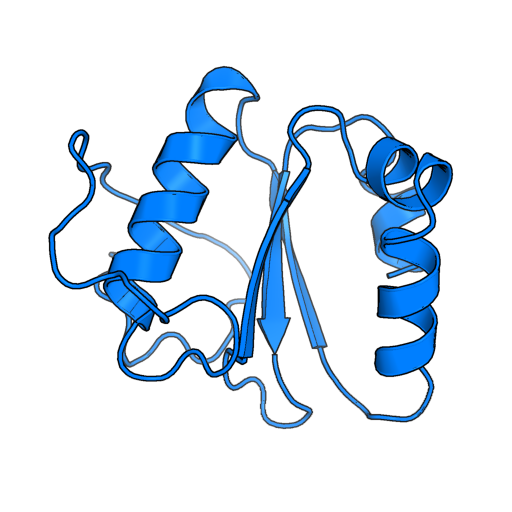DHGPSVSGPHDD

Secondary structure (DSSP, 8-state):
-HHHHHHSSSS-EEEEEE-TTS-EEEEEEETT-THHHHHTSHHHHHHHHHTTT--EEEEEE--TTTHHHHHHHHHHHHTTT-SSS-TT--S--SS----B--SS----TTS--B-